Protein AF-A0AAW2U4V9-F1 (afdb_monomer_lite)

Structure (mmCIF, N/CA/C/O backbone):
data_AF-A0AAW2U4V9-F1
#
_entry.id   AF-A0AAW2U4V9-F1
#
loop_
_atom_site.group_PDB
_atom_site.id
_atom_site.type_symbol
_atom_site.label_atom_id
_atom_site.label_alt_id
_atom_site.label_comp_id
_atom_site.label_asym_id
_atom_site.label_entity_id
_atom_site.label_seq_id
_atom_site.pdbx_PDB_ins_code
_atom_site.Cartn_x
_atom_site.Cartn_y
_atom_site.Cartn_z
_atom_site.occupancy
_atom_site.B_iso_or_equiv
_atom_site.auth_seq_id
_atom_site.auth_comp_id
_atom_site.auth_asym_id
_atom_site.auth_atom_id
_atom_site.pdbx_PDB_model_num
ATOM 1 N N . MET A 1 1 ? 6.049 -5.420 -23.929 1.00 89.38 1 MET A N 1
ATOM 2 C CA . MET A 1 1 ? 6.301 -6.178 -22.685 1.00 89.38 1 MET A CA 1
ATOM 3 C C . MET A 1 1 ? 4.988 -6.364 -21.933 1.00 89.38 1 MET A C 1
ATOM 5 O O . MET A 1 1 ? 4.119 -5.511 -22.042 1.00 89.38 1 MET A O 1
ATOM 9 N N . ALA A 1 2 ? 4.809 -7.475 -21.220 1.00 89.81 2 ALA A N 1
ATOM 10 C CA . ALA A 1 2 ? 3.675 -7.680 -20.317 1.00 89.81 2 ALA A CA 1
ATOM 11 C C . ALA A 1 2 ? 4.214 -7.965 -18.914 1.00 89.81 2 ALA A C 1
ATOM 13 O O . ALA A 1 2 ? 5.151 -8.752 -18.776 1.00 89.81 2 ALA A O 1
ATOM 14 N N . VAL A 1 3 ? 3.635 -7.327 -17.899 1.00 88.19 3 VAL A N 1
ATOM 15 C CA . VAL A 1 3 ? 3.997 -7.531 -16.492 1.00 88.19 3 VAL A CA 1
ATOM 16 C C . VAL A 1 3 ? 2.876 -8.321 -15.833 1.00 88.19 3 VAL A C 1
ATOM 18 O O . VAL A 1 3 ? 1.726 -7.881 -15.832 1.00 88.19 3 VAL A O 1
ATOM 21 N N . THR A 1 4 ? 3.203 -9.492 -15.292 1.00 90.81 4 THR A N 1
ATOM 22 C CA . THR A 1 4 ? 2.234 -10.388 -14.646 1.00 90.81 4 THR A CA 1
ATOM 23 C C . THR A 1 4 ? 2.694 -10.685 -13.226 1.00 90.81 4 THR A C 1
ATOM 25 O O . THR A 1 4 ? 3.848 -11.055 -13.016 1.00 90.81 4 THR A O 1
ATOM 28 N N . ALA A 1 5 ? 1.797 -10.511 -12.258 1.00 90.94 5 ALA A N 1
ATOM 29 C CA . ALA A 1 5 ? 2.004 -10.947 -10.887 1.00 90.94 5 ALA A CA 1
ATOM 30 C C . ALA A 1 5 ? 1.476 -12.373 -10.721 1.00 90.94 5 ALA A C 1
ATOM 32 O O . ALA A 1 5 ? 0.325 -12.662 -11.060 1.00 90.94 5 ALA A O 1
ATOM 33 N N . HIS A 1 6 ? 2.320 -13.236 -10.164 1.00 95.19 6 HIS A N 1
ATOM 34 C CA . HIS A 1 6 ? 1.974 -14.595 -9.773 1.00 95.19 6 HIS A CA 1
ATOM 35 C C . HIS A 1 6 ? 2.162 -14.712 -8.265 1.00 95.19 6 HIS A C 1
ATOM 37 O O . HIS A 1 6 ? 3.257 -14.450 -7.764 1.00 95.19 6 HIS A O 1
ATOM 43 N N . PHE A 1 7 ? 1.110 -15.072 -7.541 1.00 93.12 7 PHE A N 1
ATOM 44 C CA . PHE A 1 7 ? 1.173 -15.256 -6.093 1.00 93.12 7 PHE A CA 1
ATOM 45 C C . PHE A 1 7 ? 0.161 -16.309 -5.645 1.00 93.12 7 PHE A C 1
ATOM 47 O O . PHE A 1 7 ? -0.802 -16.588 -6.350 1.00 93.12 7 PHE A O 1
ATOM 54 N N . ILE A 1 8 ? 0.406 -16.915 -4.488 1.00 96.56 8 ILE A N 1
ATOM 55 C CA . ILE A 1 8 ? -0.548 -17.806 -3.825 1.00 96.56 8 ILE A CA 1
ATOM 56 C C . ILE A 1 8 ? -1.253 -16.969 -2.761 1.00 96.56 8 ILE A C 1
ATOM 58 O O . ILE A 1 8 ? -0.575 -16.276 -1.999 1.00 96.56 8 ILE A O 1
ATOM 62 N N . ASP A 1 9 ? -2.582 -16.980 -2.759 1.00 93.81 9 ASP A N 1
ATOM 63 C CA . ASP A 1 9 ? -3.383 -16.260 -1.767 1.00 93.81 9 ASP A CA 1
ATOM 64 C C . ASP A 1 9 ? -3.577 -17.062 -0.466 1.00 93.81 9 ASP A C 1
ATOM 66 O O . ASP A 1 9 ? -3.067 -18.175 -0.306 1.00 93.81 9 ASP A O 1
ATOM 70 N N . ASP A 1 10 ? -4.305 -16.476 0.485 1.00 89.50 10 ASP A N 1
ATOM 71 C CA . ASP A 1 10 ? -4.564 -17.082 1.796 1.00 89.50 10 ASP A CA 1
ATOM 72 C C . ASP A 1 10 ? -5.413 -18.367 1.709 1.00 89.50 10 ASP A C 1
ATOM 74 O O . ASP A 1 10 ? -5.334 -19.220 2.597 1.00 89.50 10 ASP A O 1
ATOM 78 N N . ASP A 1 11 ? -6.168 -18.544 0.620 1.00 96.69 11 ASP A N 1
ATOM 79 C CA . ASP A 1 11 ? -6.957 -19.745 0.329 1.00 96.69 11 ASP A CA 1
ATOM 80 C C . ASP A 1 11 ? -6.124 -20.830 -0.388 1.00 96.69 11 ASP A C 1
ATOM 82 O O . ASP A 1 11 ? -6.659 -21.858 -0.814 1.00 96.69 11 ASP A O 1
ATOM 86 N N . TRP A 1 12 ? -4.801 -20.633 -0.492 1.00 95.12 12 TRP A N 1
ATOM 87 C CA . TRP A 1 12 ? -3.849 -21.504 -1.192 1.00 95.12 12 TRP A CA 1
ATOM 88 C C . TRP A 1 12 ? -4.119 -21.645 -2.694 1.00 95.12 12 TRP A C 1
ATOM 90 O O . TRP A 1 12 ? -3.726 -22.635 -3.324 1.00 95.12 12 TRP A O 1
ATOM 100 N N . ILE A 1 13 ? -4.755 -20.641 -3.294 1.00 97.19 13 ILE A N 1
ATOM 101 C CA . ILE A 1 13 ? -5.060 -20.615 -4.720 1.00 97.19 13 ILE A CA 1
ATOM 102 C C . ILE A 1 13 ? -3.977 -19.813 -5.446 1.00 97.19 13 ILE A C 1
ATOM 104 O O . ILE A 1 13 ? -3.598 -18.713 -5.044 1.00 97.19 13 ILE A O 1
ATOM 108 N N . LEU A 1 14 ? -3.458 -20.373 -6.544 1.00 96.81 14 LEU A N 1
ATOM 109 C CA . LEU A 1 14 ? -2.539 -19.657 -7.427 1.00 96.81 14 LEU A CA 1
ATOM 110 C C . LEU A 1 14 ? -3.305 -18.579 -8.204 1.00 96.81 14 LEU A C 1
ATOM 112 O O . LEU A 1 14 ? -4.136 -18.889 -9.059 1.00 96.81 14 LEU A O 1
ATOM 116 N N . GLN A 1 15 ? -2.957 -17.324 -7.952 1.00 96.69 15 GLN A N 1
ATOM 117 C CA . GLN A 1 15 ? -3.460 -16.155 -8.655 1.00 96.69 15 GLN A CA 1
ATOM 118 C C . GLN A 1 15 ? -2.472 -15.714 -9.736 1.00 96.69 15 GLN A C 1
ATOM 120 O O . GLN A 1 15 ? -1.265 -15.617 -9.503 1.00 96.69 15 GLN A O 1
ATOM 125 N N . ASN A 1 16 ? -3.001 -15.410 -10.923 1.00 95.44 16 ASN A N 1
ATOM 126 C CA . ASN A 1 16 ? -2.238 -14.919 -12.068 1.00 95.44 16 ASN A CA 1
ATOM 127 C C . ASN A 1 16 ? -2.907 -13.644 -12.589 1.00 95.44 16 ASN A C 1
ATOM 129 O O . ASN A 1 16 ? -3.930 -13.712 -13.271 1.00 95.44 16 ASN A O 1
ATOM 133 N N . CYS A 1 17 ? -2.345 -12.482 -12.260 1.00 90.62 17 CYS A N 1
ATOM 134 C CA . CYS A 1 17 ? -2.924 -11.187 -12.610 1.00 90.62 17 CYS A CA 1
ATOM 135 C C . CYS A 1 17 ? -2.002 -10.433 -13.570 1.00 90.62 17 CYS A C 1
ATOM 137 O O . CYS A 1 17 ? -0.860 -10.116 -13.226 1.00 90.62 17 CYS A O 1
ATOM 139 N N . ILE A 1 18 ? -2.494 -10.131 -14.775 1.00 89.75 18 ILE A N 1
ATOM 140 C CA . ILE A 1 18 ? -1.796 -9.216 -15.682 1.00 89.75 18 ILE A CA 1
ATOM 141 C C . ILE A 1 18 ? -1.909 -7.820 -15.079 1.00 89.75 18 ILE A C 1
ATOM 143 O O . ILE A 1 18 ? -2.998 -7.254 -15.020 1.00 89.75 18 ILE A O 1
ATOM 147 N N . LEU A 1 19 ? -0.777 -7.269 -14.646 1.00 85.25 19 LEU A N 1
ATOM 148 C CA . LEU A 1 19 ? -0.723 -5.924 -14.087 1.00 85.25 19 LEU A CA 1
ATOM 149 C C . LEU A 1 19 ? -0.823 -4.882 -15.200 1.00 85.25 19 LEU A C 1
ATOM 151 O O . LEU A 1 19 ? -1.546 -3.899 -15.058 1.00 85.25 19 LEU A O 1
ATOM 155 N N . ARG A 1 20 ? -0.097 -5.096 -16.310 1.00 84.75 20 ARG A N 1
ATOM 156 C CA . ARG A 1 20 ? -0.057 -4.145 -17.427 1.00 84.75 20 ARG A CA 1
ATOM 157 C C . ARG A 1 20 ? 0.545 -4.722 -18.708 1.00 84.75 20 ARG A C 1
ATOM 159 O O . ARG A 1 20 ? 1.419 -5.590 -18.673 1.00 84.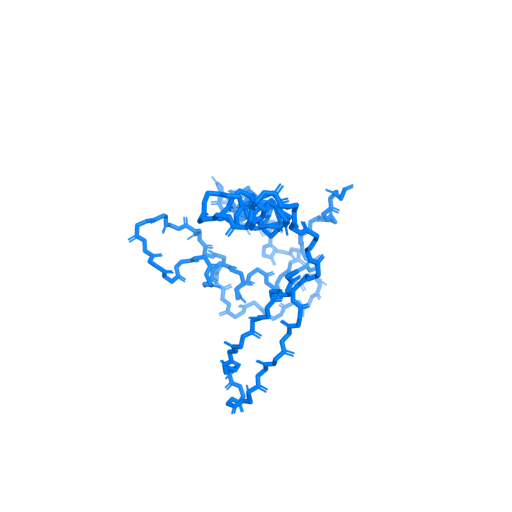75 20 ARG A O 1
ATOM 166 N N . PHE A 1 21 ? 0.136 -4.140 -19.835 1.00 87.44 21 PHE A N 1
ATOM 167 C CA . PHE A 1 21 ? 0.856 -4.195 -21.106 1.00 87.44 21 PHE A CA 1
ATOM 168 C C . PHE A 1 21 ? 1.606 -2.882 -21.352 1.00 87.44 21 PHE A C 1
ATOM 170 O O . PHE A 1 21 ? 1.029 -1.799 -21.291 1.00 87.44 21 PHE A O 1
ATOM 177 N N . ALA A 1 22 ? 2.896 -3.013 -21.625 1.00 87.31 22 ALA A N 1
ATOM 178 C CA . ALA A 1 22 ? 3.883 -1.951 -21.716 1.00 87.31 22 ALA A CA 1
ATOM 179 C C . ALA A 1 22 ? 4.470 -1.905 -23.129 1.00 87.31 22 ALA A C 1
ATOM 181 O O . ALA A 1 22 ? 4.961 -2.931 -23.625 1.00 87.31 22 ALA A O 1
ATOM 182 N N . TYR A 1 23 ? 4.447 -0.748 -23.788 1.00 89.88 23 TYR A N 1
ATOM 183 C CA . TYR A 1 23 ? 5.246 -0.561 -24.998 1.00 89.88 23 TYR A CA 1
ATOM 184 C C . TYR A 1 23 ? 6.686 -0.265 -24.586 1.00 89.88 23 TYR A C 1
ATOM 186 O O . TYR A 1 23 ? 6.919 0.643 -23.803 1.00 89.88 23 TYR A O 1
ATOM 194 N N . VAL A 1 24 ? 7.642 -1.022 -25.123 1.00 91.31 24 VAL A N 1
ATOM 195 C CA . VAL A 1 24 ? 9.068 -0.786 -24.879 1.00 91.31 24 VAL A CA 1
ATOM 196 C C . VAL A 1 24 ? 9.677 -0.317 -26.197 1.00 91.31 24 VAL A C 1
ATOM 198 O O . VAL A 1 24 ? 9.641 -1.084 -27.164 1.00 91.31 24 VAL A O 1
ATOM 201 N N . PRO A 1 25 ? 10.194 0.919 -26.285 1.00 90.62 25 PRO A N 1
ATOM 202 C CA . PRO A 1 25 ? 10.868 1.380 -27.489 1.00 90.62 25 PRO A CA 1
ATOM 203 C C . PRO A 1 25 ? 12.213 0.663 -27.679 1.00 90.62 25 PRO A C 1
ATOM 205 O O . PRO A 1 25 ? 12.866 0.249 -26.725 1.00 90.62 25 PRO A O 1
ATOM 208 N N . ALA A 1 26 ? 12.660 0.542 -28.931 1.00 92.56 26 ALA A N 1
ATOM 209 C CA . ALA A 1 26 ? 14.036 0.149 -29.216 1.00 92.56 26 ALA A CA 1
ATOM 210 C C . ALA A 1 26 ? 15.005 1.304 -28.874 1.00 92.56 26 ALA A C 1
ATOM 212 O O . ALA A 1 26 ? 14.644 2.464 -29.080 1.00 92.56 26 ALA A O 1
ATOM 213 N N . PRO A 1 27 ? 16.249 1.018 -28.449 1.00 93.62 27 PRO A N 1
ATOM 214 C CA . PRO A 1 27 ? 16.832 -0.307 -28.230 1.00 93.62 27 PRO A CA 1
ATOM 215 C C . PRO A 1 27 ? 16.372 -0.940 -26.905 1.00 93.62 27 PRO A C 1
ATOM 217 O O . PRO A 1 27 ? 16.296 -0.272 -25.885 1.00 93.62 27 PRO A O 1
ATOM 220 N N . HIS A 1 28 ? 16.109 -2.251 -26.911 1.00 92.00 28 HIS A N 1
ATOM 221 C CA . HIS A 1 28 ? 15.660 -3.006 -25.730 1.00 92.00 28 HIS A CA 1
ATOM 222 C C . HIS A 1 28 ? 16.818 -3.293 -24.755 1.00 92.00 28 HIS A C 1
ATOM 224 O O . HIS A 1 28 ? 17.190 -4.450 -24.547 1.00 92.00 28 HIS A O 1
ATOM 230 N N . THR A 1 29 ? 17.442 -2.249 -24.211 1.00 96.31 29 THR A N 1
ATOM 231 C CA . THR A 1 29 ? 18.501 -2.388 -23.204 1.00 96.31 29 THR A CA 1
ATOM 232 C C . THR A 1 29 ? 17.915 -2.582 -21.808 1.00 96.31 29 THR A C 1
ATOM 234 O O . THR A 1 29 ? 16.717 -2.403 -21.579 1.00 96.31 29 THR A O 1
ATOM 237 N N . THR A 1 30 ? 18.770 -2.957 -20.859 1.00 92.62 30 THR A N 1
ATOM 238 C CA . THR A 1 30 ? 18.417 -3.076 -19.440 1.00 92.62 30 THR A CA 1
ATOM 239 C C . THR A 1 30 ? 17.842 -1.785 -18.872 1.00 92.62 30 THR A C 1
ATOM 241 O O . THR A 1 30 ? 16.870 -1.834 -18.126 1.00 92.62 30 THR A O 1
ATOM 244 N N . GLU A 1 31 ? 18.405 -0.644 -19.257 1.00 94.38 31 GLU A N 1
ATOM 245 C CA . GLU A 1 31 ? 18.005 0.679 -18.776 1.00 94.38 31 GLU A CA 1
ATOM 246 C C . GLU A 1 31 ? 16.618 1.034 -19.312 1.00 94.38 31 GLU A C 1
ATOM 248 O O . GLU A 1 31 ? 15.721 1.324 -18.531 1.00 94.38 31 GLU A O 1
ATOM 253 N N . VAL A 1 32 ? 16.392 0.874 -20.624 1.00 92.94 32 VAL A N 1
ATOM 254 C CA . VAL A 1 32 ? 15.087 1.157 -21.247 1.00 92.94 32 VAL A CA 1
ATOM 255 C C . VAL A 1 32 ? 13.986 0.267 -20.667 1.00 92.94 32 VAL A C 1
ATOM 257 O O . VAL A 1 32 ? 12.866 0.728 -20.451 1.00 92.94 32 VAL A O 1
ATOM 260 N N . LEU A 1 33 ? 14.286 -1.003 -20.375 1.00 90.44 33 LEU A N 1
ATOM 261 C CA . LEU A 1 33 ? 13.339 -1.904 -19.714 1.00 90.44 33 LEU A CA 1
ATOM 262 C C . LEU A 1 33 ? 13.047 -1.483 -18.267 1.00 90.44 33 LEU A C 1
ATOM 264 O O . LEU A 1 33 ? 11.887 -1.525 -17.861 1.00 90.44 33 LEU A O 1
ATOM 268 N N . ALA A 1 34 ? 14.068 -1.088 -17.502 1.00 89.12 34 ALA A N 1
ATOM 269 C CA . ALA A 1 34 ? 13.911 -0.642 -16.118 1.00 89.12 34 ALA A CA 1
ATOM 270 C C . ALA A 1 34 ? 13.109 0.663 -16.028 1.00 89.12 34 ALA A C 1
ATOM 272 O O . ALA A 1 34 ? 12.168 0.738 -15.238 1.00 89.12 34 ALA A O 1
ATOM 273 N N . ASP A 1 35 ? 13.425 1.637 -16.879 1.00 88.44 35 ASP A N 1
ATOM 274 C CA . ASP A 1 35 ? 12.714 2.913 -16.957 1.00 88.44 35 ASP A CA 1
ATOM 275 C C . ASP A 1 35 ? 11.259 2.686 -17.373 1.00 88.44 35 ASP A C 1
ATOM 277 O O . ASP A 1 35 ? 10.346 3.177 -16.713 1.00 88.44 35 ASP A O 1
ATOM 281 N N . THR A 1 36 ? 11.026 1.836 -18.384 1.00 88.50 36 THR A N 1
ATOM 282 C CA . THR A 1 36 ? 9.661 1.469 -18.788 1.00 88.50 36 THR A CA 1
ATOM 283 C C . THR A 1 36 ? 8.903 0.833 -17.622 1.00 88.50 36 THR A C 1
ATOM 285 O O . THR A 1 36 ? 7.766 1.206 -17.379 1.00 88.50 36 THR A O 1
ATOM 288 N N . LEU A 1 37 ? 9.506 -0.085 -16.855 1.00 84.25 37 LEU A N 1
ATOM 289 C CA . LEU A 1 37 ? 8.852 -0.697 -15.687 1.00 84.25 37 LEU A CA 1
ATOM 290 C C . LEU A 1 37 ? 8.543 0.312 -14.572 1.00 84.25 37 LEU A C 1
ATOM 292 O O . LEU A 1 37 ? 7.493 0.198 -13.937 1.00 84.25 37 LEU A O 1
ATOM 296 N N . ALA A 1 38 ? 9.437 1.274 -14.335 1.00 81.19 38 ALA A N 1
ATOM 297 C CA . ALA A 1 38 ? 9.251 2.313 -13.328 1.00 81.19 38 ALA A CA 1
ATOM 298 C C . ALA A 1 38 ? 8.116 3.277 -13.715 1.00 81.19 38 ALA A C 1
ATOM 300 O O . ALA A 1 38 ? 7.213 3.513 -12.911 1.00 81.19 38 ALA A O 1
ATOM 301 N N . GLU A 1 39 ? 8.114 3.763 -14.960 1.00 74.88 39 GLU A N 1
ATOM 302 C CA . GLU A 1 39 ? 7.084 4.667 -15.493 1.00 74.88 39 GLU A CA 1
ATOM 303 C C . GLU A 1 39 ? 5.733 3.960 -15.702 1.00 74.88 39 GLU A C 1
ATOM 305 O O . GLU A 1 39 ? 4.662 4.574 -15.626 1.00 74.88 39 GLU A O 1
ATOM 310 N N . ASP A 1 40 ? 5.741 2.640 -15.909 1.00 67.88 40 ASP A N 1
ATOM 311 C CA . ASP A 1 40 ? 4.550 1.874 -16.262 1.00 67.88 40 ASP A CA 1
ATOM 312 C C . ASP A 1 40 ? 3.644 1.495 -15.074 1.00 67.88 40 ASP A C 1
ATOM 314 O O . ASP A 1 40 ? 2.999 0.446 -15.043 1.00 67.88 40 ASP A O 1
ATOM 318 N N . GLY A 1 41 ? 3.393 2.436 -14.166 1.00 63.25 41 GLY A N 1
ATOM 319 C CA . GLY A 1 41 ? 2.256 2.357 -13.238 1.00 63.25 41 GLY A CA 1
ATOM 320 C C . GLY A 1 41 ? 2.551 1.654 -11.918 1.00 63.25 41 GLY A C 1
ATOM 321 O O . GLY A 1 41 ? 1.631 1.464 -11.116 1.00 63.25 41 GLY A O 1
ATOM 322 N N . MET A 1 42 ? 3.826 1.371 -11.632 1.00 70.31 42 MET A N 1
ATOM 323 C CA . MET A 1 42 ? 4.263 1.153 -10.249 1.00 70.31 42 MET A CA 1
ATOM 324 C C . MET A 1 42 ? 3.921 2.372 -9.375 1.00 70.31 42 MET A C 1
ATOM 326 O O . MET A 1 42 ? 3.509 2.203 -8.228 1.00 70.31 42 MET A O 1
ATOM 330 N N . ASP A 1 43 ? 3.941 3.575 -9.954 1.00 74.62 43 ASP A N 1
ATOM 331 C CA . ASP A 1 43 ? 3.493 4.812 -9.307 1.00 74.62 43 ASP A CA 1
ATOM 332 C C . ASP A 1 43 ? 2.001 4.814 -8.941 1.00 74.62 43 ASP A C 1
ATOM 334 O O . ASP A 1 43 ? 1.613 5.376 -7.916 1.00 74.62 43 ASP A O 1
ATOM 338 N N . ILE A 1 44 ? 1.131 4.162 -9.722 1.00 77.50 44 ILE A N 1
ATOM 339 C CA . ILE A 1 44 ? -0.308 4.084 -9.402 1.00 77.50 44 ILE A CA 1
ATOM 340 C C . ILE A 1 44 ? -0.518 3.217 -8.157 1.00 77.50 44 ILE A C 1
ATOM 342 O O . ILE A 1 44 ? -1.276 3.582 -7.254 1.00 77.50 44 ILE A O 1
ATOM 346 N N . ILE A 1 45 ? 0.181 2.083 -8.082 1.00 83.62 45 ILE A N 1
ATOM 347 C CA . ILE A 1 45 ? 0.145 1.209 -6.904 1.00 83.62 45 ILE A CA 1
ATOM 348 C C . ILE A 1 45 ? 0.755 1.944 -5.704 1.00 83.62 45 ILE A C 1
ATOM 350 O O . ILE A 1 45 ? 0.139 1.996 -4.639 1.00 83.62 45 ILE A O 1
ATOM 354 N N . GLY A 1 46 ? 1.919 2.574 -5.889 1.00 86.12 46 GLY A N 1
ATOM 355 C CA . GLY A 1 46 ? 2.609 3.347 -4.856 1.00 86.12 46 GLY A CA 1
ATOM 356 C C . GLY A 1 46 ? 1.751 4.479 -4.287 1.00 86.12 46 GLY A C 1
ATOM 357 O O . GLY A 1 46 ? 1.563 4.549 -3.072 1.00 86.12 46 GLY A O 1
ATOM 358 N N . SER A 1 47 ? 1.160 5.305 -5.153 1.00 87.88 47 SER A N 1
ATOM 359 C CA . SER A 1 47 ? 0.274 6.411 -4.760 1.00 87.88 47 SER A CA 1
ATOM 360 C C . SER A 1 47 ? -1.002 5.927 -4.069 1.00 87.88 47 SER A C 1
ATOM 362 O O . SER A 1 47 ? -1.458 6.542 -3.105 1.00 87.88 47 SER A O 1
ATOM 364 N N . SER A 1 48 ? -1.567 4.794 -4.495 1.00 88.31 48 SER A N 1
ATOM 365 C CA . SER A 1 48 ? -2.724 4.188 -3.824 1.00 88.31 48 SER A CA 1
ATOM 366 C C . SER A 1 48 ? -2.373 3.728 -2.406 1.00 88.31 48 SER A C 1
ATOM 368 O O . SER A 1 48 ? -3.112 4.012 -1.460 1.00 88.31 48 SER A O 1
ATOM 370 N N . ILE A 1 49 ? -1.217 3.076 -2.235 1.00 91.75 49 ILE A N 1
ATOM 371 C CA . ILE A 1 49 ? -0.706 2.668 -0.918 1.00 91.75 49 ILE A CA 1
ATOM 372 C C . ILE A 1 49 ? -0.430 3.898 -0.044 1.00 91.75 49 ILE A C 1
ATOM 374 O O . ILE A 1 49 ? -0.724 3.874 1.150 1.00 91.75 49 ILE A O 1
ATOM 378 N N . GLU A 1 50 ? 0.108 4.977 -0.616 1.00 92.12 50 GLU A N 1
ATOM 379 C CA . GLU A 1 50 ? 0.365 6.230 0.098 1.00 92.12 50 GLU A CA 1
ATOM 380 C C . GLU A 1 50 ? -0.917 6.880 0.619 1.00 92.12 50 GLU A C 1
ATOM 382 O O . GLU A 1 50 ? -0.997 7.166 1.812 1.00 92.12 50 GLU A O 1
ATOM 387 N N . LYS A 1 51 ? -1.969 6.981 -0.201 1.00 92.50 51 LYS A N 1
ATOM 388 C CA . LYS A 1 51 ? -3.277 7.499 0.243 1.00 92.50 51 LYS A CA 1
ATOM 389 C C . LYS A 1 51 ? -3.866 6.6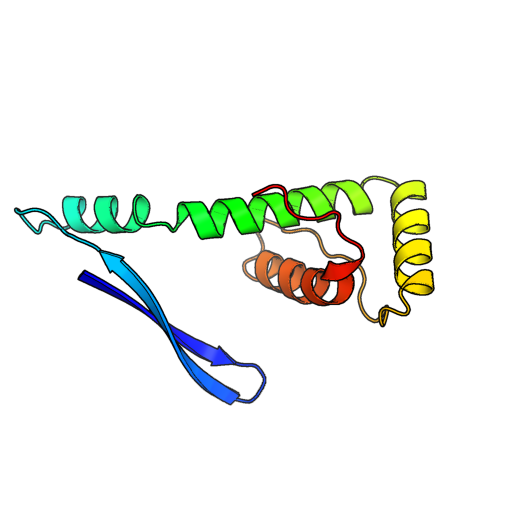88 1.407 1.00 92.50 51 LYS A C 1
ATOM 391 O O . LYS A 1 51 ? -4.442 7.257 2.342 1.00 92.50 51 LYS A O 1
ATOM 396 N N . ILE A 1 52 ? -3.722 5.360 1.371 1.00 93.88 52 ILE A N 1
ATOM 397 C CA . ILE A 1 52 ? -4.159 4.487 2.474 1.00 93.88 52 ILE A CA 1
ATOM 398 C C . ILE A 1 52 ? -3.293 4.732 3.712 1.00 93.88 52 ILE A C 1
ATOM 400 O O . ILE A 1 52 ? -3.830 4.908 4.806 1.00 93.88 52 ILE A O 1
ATOM 404 N N . ARG A 1 53 ? -1.967 4.801 3.551 1.00 94.62 53 ARG A N 1
ATOM 405 C CA . ARG A 1 53 ? -1.028 5.086 4.643 1.00 94.62 53 ARG A CA 1
ATOM 406 C C . ARG A 1 53 ? -1.356 6.407 5.331 1.00 94.62 53 ARG A C 1
ATOM 408 O O . ARG A 1 53 ? -1.455 6.431 6.555 1.00 94.62 53 ARG A O 1
ATOM 415 N N . ASP A 1 54 ? -1.593 7.466 4.568 1.00 93.88 54 ASP A N 1
ATOM 416 C CA . ASP A 1 54 ? -1.949 8.786 5.094 1.00 93.88 54 ASP A CA 1
ATOM 417 C C . ASP A 1 54 ? -3.272 8.755 5.861 1.00 93.88 54 ASP A C 1
ATOM 419 O O . ASP A 1 54 ? -3.396 9.359 6.929 1.00 93.88 54 ASP A O 1
ATOM 423 N N . SER A 1 55 ? -4.247 7.986 5.369 1.00 93.62 55 SER A N 1
ATOM 424 C CA . SER A 1 55 ? -5.514 7.766 6.075 1.00 93.62 55 SER A CA 1
ATOM 425 C C . SER A 1 55 ? -5.287 7.060 7.415 1.00 93.62 55 SER A C 1
ATOM 427 O O . SER A 1 55 ? -5.818 7.489 8.442 1.00 93.62 55 SER A O 1
ATOM 429 N N . VAL A 1 56 ? -4.454 6.017 7.442 1.00 94.31 56 VAL A N 1
ATOM 430 C CA . VAL A 1 56 ? -4.107 5.305 8.681 1.00 94.31 56 VAL A CA 1
ATOM 431 C C . VAL A 1 56 ? -3.358 6.221 9.655 1.00 94.31 56 VAL A C 1
ATOM 433 O O . VAL A 1 56 ? -3.700 6.254 10.839 1.00 94.31 56 VAL A O 1
ATOM 436 N N . VAL A 1 57 ? -2.394 7.015 9.180 1.00 94.56 57 VAL A N 1
ATOM 437 C CA . VAL A 1 57 ? -1.677 8.026 9.984 1.00 94.56 57 VAL A CA 1
ATOM 438 C C . VAL A 1 57 ? -2.648 9.042 10.577 1.00 94.56 57 VAL A C 1
ATOM 440 O O . VAL A 1 57 ? -2.571 9.349 11.768 1.00 94.56 57 VAL A O 1
ATOM 443 N N . TYR A 1 58 ? -3.599 9.535 9.782 1.00 93.50 58 TYR A N 1
ATOM 444 C CA . TYR A 1 58 ? -4.600 10.485 10.252 1.00 93.50 58 TYR A CA 1
ATOM 445 C C . TYR A 1 58 ? -5.409 9.918 11.422 1.00 93.50 58 TYR A C 1
ATOM 447 O O . TYR A 1 58 ? -5.481 10.569 12.470 1.00 93.50 58 TYR A O 1
ATOM 455 N N . TRP A 1 59 ? -5.987 8.724 11.255 1.00 93.44 59 TRP A N 1
ATOM 456 C CA . TRP A 1 59 ? -6.883 8.109 12.241 1.00 93.44 59 TRP A CA 1
ATOM 457 C C . TRP A 1 59 ? -6.162 7.620 13.498 1.00 93.44 59 TRP A C 1
ATOM 459 O O . TRP A 1 59 ? -6.730 7.681 14.585 1.00 93.44 59 TRP A O 1
ATOM 469 N N . THR A 1 60 ? -4.903 7.196 13.378 1.00 92.69 60 THR A N 1
ATOM 470 C CA . THR A 1 60 ? -4.092 6.727 14.519 1.00 92.69 60 THR A CA 1
ATOM 471 C C . THR A 1 60 ? -3.326 7.843 15.236 1.00 92.69 60 THR A C 1
ATOM 473 O O . THR A 1 60 ? -2.782 7.614 16.315 1.00 92.69 60 THR A O 1
ATOM 476 N N . GLY A 1 61 ? -3.303 9.058 14.679 1.00 91.94 61 GLY A N 1
ATOM 477 C CA . GLY A 1 61 ? -2.485 10.166 15.177 1.00 91.94 61 GLY A CA 1
ATOM 478 C C . GLY A 1 61 ? -2.931 10.796 16.503 1.00 91.94 61 GLY A C 1
ATOM 479 O O . GLY A 1 61 ? -2.151 11.534 17.101 1.00 91.94 61 GLY A O 1
ATOM 480 N N . SER A 1 62 ? -4.157 10.548 16.985 1.00 94.88 62 SER A N 1
ATOM 481 C CA . SER A 1 62 ? -4.597 11.033 18.304 1.00 94.88 62 SER A CA 1
ATOM 482 C C . SER A 1 62 ? -5.698 10.170 18.937 1.00 94.88 62 SER A C 1
ATO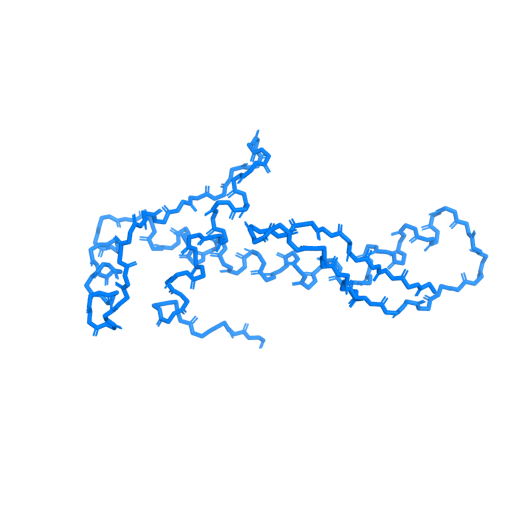M 484 O O . SER A 1 62 ? -6.489 9.571 18.207 1.00 94.88 62 SER A O 1
ATOM 486 N N . PRO A 1 63 ? -5.823 10.151 20.284 1.00 94.44 63 PRO A N 1
ATOM 487 C CA . PRO A 1 63 ? -6.851 9.364 20.970 1.00 94.44 63 PRO A CA 1
ATOM 488 C C . PRO A 1 63 ? -8.281 9.692 20.522 1.00 94.44 63 PRO A C 1
ATOM 490 O O . PRO A 1 63 ? -9.048 8.785 20.231 1.00 94.44 63 PRO A O 1
ATOM 493 N N . GLY A 1 64 ? -8.617 10.978 20.367 1.00 95.69 64 GLY A N 1
ATOM 494 C CA . GLY A 1 64 ? -9.960 11.383 19.932 1.00 95.69 64 GLY A CA 1
ATOM 495 C C . GLY A 1 64 ? -10.289 10.988 18.486 1.00 95.69 64 GLY A C 1
ATOM 496 O O . GLY A 1 64 ? -11.449 10.762 18.155 1.00 95.69 64 GLY A O 1
ATOM 497 N N . ARG A 1 65 ? -9.283 10.869 17.604 1.00 94.00 65 ARG A N 1
ATOM 498 C CA . ARG A 1 65 ? -9.503 10.345 16.245 1.00 94.00 65 ARG A CA 1
ATOM 499 C C . ARG A 1 65 ? -9.703 8.836 16.252 1.00 94.00 65 ARG A C 1
ATOM 501 O O . ARG A 1 65 ? -10.554 8.359 15.511 1.00 94.00 65 ARG A O 1
ATOM 508 N N . VAL A 1 66 ? -8.972 8.117 17.102 1.00 93.06 66 VAL A N 1
ATOM 509 C CA . VAL A 1 66 ? -9.158 6.672 17.289 1.00 93.06 66 VAL A CA 1
ATOM 510 C C . VAL A 1 66 ? -10.561 6.379 17.821 1.00 93.06 66 VAL A C 1
ATOM 512 O O . VAL A 1 66 ? -11.254 5.548 17.248 1.00 93.06 66 VAL A O 1
ATOM 515 N N . GLU A 1 67 ? -11.020 7.112 18.837 1.00 93.12 67 GLU A N 1
ATOM 516 C CA . GLU A 1 67 ? -12.375 6.959 19.387 1.00 93.12 67 GLU A CA 1
ATOM 517 C C . GLU A 1 67 ? -13.447 7.195 18.314 1.00 93.12 67 GLU A C 1
ATOM 519 O O . GLU A 1 67 ? -14.292 6.335 18.073 1.00 93.12 67 GLU A O 1
ATOM 524 N N . LYS A 1 68 ? -13.342 8.302 17.567 1.00 93.44 68 LYS A N 1
ATOM 525 C CA . LYS A 1 68 ? -14.264 8.604 16.463 1.00 93.44 68 LYS A CA 1
ATOM 526 C C . LYS A 1 68 ? -14.245 7.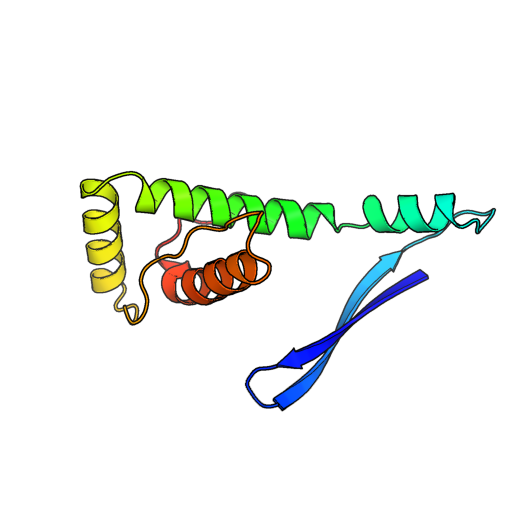539 15.359 1.00 93.44 68 LYS A C 1
ATOM 528 O O . LYS A 1 68 ? -15.286 7.229 14.775 1.00 93.44 68 LYS A O 1
ATOM 533 N N . PHE A 1 69 ? -13.070 6.997 15.042 1.00 92.75 69 PHE A N 1
ATOM 534 C CA . PHE A 1 69 ? -12.930 5.912 14.072 1.00 92.75 69 PHE A CA 1
ATOM 535 C C . PHE A 1 69 ? -13.672 4.658 14.544 1.00 92.75 69 PHE A C 1
ATOM 537 O O . PHE A 1 69 ? -14.458 4.088 13.789 1.00 92.75 69 PHE A O 1
ATOM 544 N N . GLU A 1 70 ? -13.474 4.263 15.803 1.00 91.00 70 GLU A N 1
ATOM 545 C CA . GLU A 1 70 ? -14.137 3.106 16.407 1.00 91.00 70 GLU A CA 1
ATOM 546 C C . GLU A 1 70 ? -15.657 3.286 16.494 1.00 91.00 70 GLU A C 1
ATOM 548 O O . GLU A 1 70 ? -16.404 2.347 16.220 1.00 91.00 70 GLU A O 1
ATOM 553 N N . GLU A 1 71 ? -16.138 4.483 16.832 1.00 92.56 71 GLU A N 1
ATOM 554 C CA . GLU A 1 71 ? -17.568 4.812 16.805 1.00 92.56 71 GLU A CA 1
ATOM 555 C C . GLU A 1 71 ? -18.159 4.675 15.400 1.00 92.56 71 GLU A C 1
ATOM 557 O O . GLU A 1 71 ? -19.208 4.054 15.228 1.00 92.56 71 GLU A O 1
ATOM 562 N N . THR A 1 72 ? -17.468 5.201 14.387 1.00 92.38 72 THR A N 1
ATOM 563 C CA . THR A 1 72 ? -17.914 5.123 12.987 1.00 92.38 72 THR A CA 1
ATOM 564 C C . THR A 1 72 ? -17.936 3.671 12.505 1.00 92.38 72 THR A C 1
ATOM 566 O O . THR A 1 72 ? -18.911 3.234 11.895 1.00 92.38 72 THR A O 1
ATOM 569 N N . ALA A 1 73 ? -16.904 2.890 12.834 1.00 92.06 73 ALA A N 1
ATOM 570 C CA . ALA A 1 73 ? -16.844 1.467 12.512 1.00 92.06 73 ALA A CA 1
ATOM 571 C C . ALA A 1 73 ? -17.996 0.682 13.165 1.00 92.06 73 ALA A C 1
ATOM 573 O O . ALA A 1 73 ? -18.627 -0.143 12.503 1.00 92.06 73 ALA A O 1
ATOM 574 N N . LYS A 1 74 ? -18.330 0.986 14.429 1.00 91.25 74 LYS A N 1
ATOM 575 C CA . LYS A 1 74 ? -19.488 0.403 15.129 1.00 91.25 74 LYS A CA 1
ATOM 576 C C . LYS A 1 74 ? -20.810 0.781 14.461 1.00 91.25 74 LYS A C 1
ATOM 578 O O . LYS A 1 74 ? -21.649 -0.091 14.261 1.00 91.25 74 LYS A O 1
ATOM 583 N N . GLN A 1 75 ? -20.995 2.048 14.083 1.00 91.94 75 GLN A N 1
ATOM 584 C CA . GLN A 1 75 ? -22.207 2.514 13.392 1.00 91.94 75 GLN A CA 1
ATOM 585 C C . GLN A 1 75 ? -22.403 1.825 12.037 1.00 91.94 75 GLN A C 1
ATOM 587 O O . GLN A 1 75 ? -23.519 1.443 11.689 1.00 91.94 75 GLN A O 1
ATOM 592 N N . LEU A 1 76 ? -21.314 1.606 11.300 1.00 90.38 76 LEU A N 1
ATOM 593 C CA . LEU A 1 76 ? -21.317 0.880 10.029 1.00 90.38 76 LEU A CA 1
ATOM 594 C C . LEU A 1 76 ? -21.332 -0.648 10.200 1.00 90.38 76 LEU A C 1
ATOM 596 O O . LEU A 1 76 ? -21.313 -1.367 9.206 1.00 90.38 76 LEU A O 1
ATOM 600 N N . HIS A 1 77 ? -21.394 -1.150 11.440 1.00 89.50 77 HIS A N 1
ATOM 601 C CA . HIS A 1 77 ? -21.406 -2.579 11.768 1.00 89.50 77 HIS A CA 1
ATOM 602 C C . HIS A 1 77 ? -20.198 -3.337 11.184 1.00 89.50 77 HIS A C 1
ATOM 604 O O . HIS A 1 77 ? -20.282 -4.520 10.852 1.00 89.50 77 HIS A O 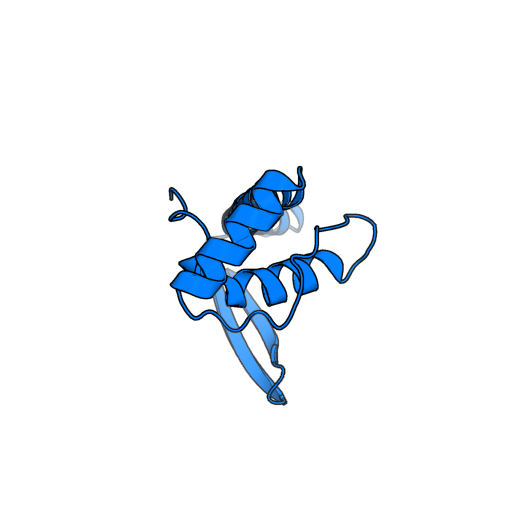1
ATOM 610 N N . VAL A 1 78 ? -19.053 -2.655 11.077 1.00 88.25 78 VAL A N 1
ATOM 611 C CA . VAL A 1 78 ? -17.792 -3.249 10.628 1.00 88.25 78 VAL A CA 1
ATOM 612 C C . VAL A 1 78 ? -17.228 -4.124 11.744 1.00 88.25 78 VAL A C 1
ATOM 614 O O . VAL A 1 78 ? -17.143 -3.712 12.904 1.00 88.25 78 VAL A O 1
ATOM 617 N N . ASN A 1 79 ? -16.806 -5.339 11.395 1.00 82.88 79 ASN A N 1
ATOM 618 C CA . ASN A 1 79 ? -16.223 -6.269 12.352 1.00 82.88 79 ASN A CA 1
ATOM 619 C C . ASN A 1 79 ? -14.854 -5.756 12.836 1.00 82.88 79 ASN A C 1
ATOM 621 O O . ASN A 1 79 ? -13.854 -5.841 12.125 1.00 82.88 79 ASN A O 1
ATOM 625 N N . CYS A 1 80 ? -14.810 -5.193 14.045 1.00 76.56 80 CYS A N 1
ATOM 626 C CA . CYS A 1 80 ? -13.622 -4.543 14.598 1.00 76.56 80 CYS A CA 1
ATOM 627 C C . CYS A 1 80 ? -12.632 -5.551 15.208 1.00 76.56 80 CYS A C 1
ATOM 629 O O . CYS A 1 80 ? -12.358 -5.517 16.406 1.00 76.56 80 CYS A O 1
ATOM 631 N N . THR A 1 81 ? -12.110 -6.476 14.404 1.00 80.69 81 THR A N 1
ATOM 632 C CA . THR A 1 81 ? -11.249 -7.574 14.885 1.00 80.69 81 THR A CA 1
ATOM 633 C C . THR A 1 81 ? -9.784 -7.187 15.066 1.00 80.69 81 THR A C 1
ATOM 635 O O . THR A 1 81 ? -9.062 -7.868 15.793 1.00 80.69 81 THR A O 1
ATOM 638 N N . LYS A 1 82 ? -9.311 -6.136 14.387 1.00 85.75 82 LYS A N 1
ATOM 639 C CA . LYS A 1 82 ? -7.888 -5.765 14.332 1.00 85.75 82 LYS A CA 1
ATOM 640 C C . LYS A 1 82 ? -7.718 -4.254 14.472 1.00 85.75 82 LYS A C 1
ATOM 642 O O . LYS A 1 82 ? -8.407 -3.487 13.817 1.00 85.75 82 LYS A O 1
ATOM 647 N N . LYS A 1 83 ? -6.758 -3.804 15.281 1.00 88.81 83 LYS A N 1
ATOM 648 C CA . LYS A 1 83 ? -6.406 -2.377 15.359 1.00 88.81 83 LYS A CA 1
ATOM 649 C C . LYS A 1 83 ? -5.661 -1.946 14.092 1.00 88.81 83 LYS A C 1
ATOM 651 O O . LYS A 1 83 ? -4.790 -2.683 13.635 1.00 88.81 83 LYS A O 1
ATOM 656 N N . LEU A 1 84 ? -5.941 -0.739 13.584 1.00 91.19 84 LEU A N 1
ATOM 657 C CA . LEU A 1 84 ? -5.176 -0.140 12.484 1.00 91.19 84 LEU A CA 1
ATOM 658 C C . LEU A 1 84 ? -3.664 -0.186 12.772 1.00 91.19 84 LEU A C 1
ATOM 660 O O . LEU A 1 84 ? -3.204 0.275 13.820 1.00 91.19 84 LEU A O 1
ATOM 664 N N . SER A 1 85 ? -2.907 -0.737 11.822 1.00 89.25 85 SER A N 1
ATOM 665 C CA . SER A 1 85 ? -1.454 -0.896 11.893 1.00 89.25 85 SER A CA 1
ATOM 666 C C . SER A 1 85 ? -0.768 0.097 10.961 1.00 89.25 85 SER A C 1
ATOM 668 O O . SER A 1 85 ? -1.141 0.204 9.796 1.00 89.25 85 SER A O 1
ATOM 670 N N . LEU A 1 86 ? 0.237 0.811 11.466 1.00 90.81 86 LEU A N 1
ATOM 671 C CA . LEU A 1 86 ? 1.031 1.743 10.670 1.00 90.81 86 LEU A CA 1
ATOM 672 C C . LEU A 1 86 ? 2.092 1.004 9.854 1.00 90.81 86 LEU A C 1
ATOM 674 O O . LEU A 1 86 ? 2.755 0.086 10.342 1.00 90.81 86 LEU A O 1
ATOM 678 N N . ASP A 1 87 ? 2.290 1.463 8.623 1.00 91.88 87 ASP A N 1
ATOM 679 C CA . ASP A 1 87 ? 3.395 1.013 7.789 1.00 91.88 87 ASP A CA 1
ATOM 680 C C . ASP A 1 87 ? 4.755 1.448 8.370 1.00 91.88 87 ASP A C 1
ATOM 682 O O . ASP A 1 87 ? 4.910 2.550 8.898 1.00 91.88 87 ASP A O 1
ATOM 686 N N . CYS A 1 88 ? 5.758 0.579 8.270 1.00 91.19 88 CYS A N 1
ATOM 687 C CA . CYS A 1 88 ? 7.086 0.743 8.841 1.00 91.19 88 CYS A CA 1
ATOM 688 C C . CYS A 1 88 ? 8.148 0.341 7.811 1.00 91.19 88 CYS A C 1
ATOM 690 O O . CYS A 1 88 ? 8.395 -0.838 7.581 1.00 91.19 88 CYS A O 1
ATOM 692 N N . LYS A 1 89 ? 8.849 1.327 7.237 1.00 87.44 89 LYS A N 1
ATOM 693 C CA . LYS A 1 89 ? 9.807 1.113 6.133 1.00 87.44 89 LYS A CA 1
ATOM 694 C C . LYS A 1 89 ? 10.915 0.088 6.421 1.00 87.44 89 LYS A C 1
ATOM 696 O O . LYS A 1 89 ? 11.473 -0.473 5.489 1.00 87.44 89 LYS A O 1
ATOM 701 N N . THR A 1 90 ? 11.257 -0.147 7.688 1.00 91.50 90 THR A N 1
ATOM 702 C CA . THR A 1 90 ? 12.299 -1.106 8.095 1.00 91.50 90 THR A CA 1
ATOM 703 C C . THR A 1 90 ? 11.764 -2.512 8.376 1.00 91.50 90 THR A C 1
ATOM 705 O O . THR A 1 90 ? 12.551 -3.418 8.651 1.00 91.50 90 THR A O 1
ATOM 708 N N . ARG A 1 91 ? 10.444 -2.728 8.309 1.00 93.75 91 ARG A N 1
ATOM 709 C CA . ARG A 1 91 ? 9.799 -4.018 8.560 1.00 93.75 91 ARG A CA 1
ATOM 710 C C . ARG A 1 91 ? 9.079 -4.496 7.302 1.00 93.75 91 ARG A C 1
ATOM 712 O O . ARG A 1 91 ? 8.004 -4.022 6.971 1.00 93.75 91 ARG A O 1
ATOM 719 N N . TRP A 1 92 ? 9.645 -5.508 6.656 1.00 90.69 92 TRP A N 1
ATOM 720 C CA . TRP A 1 92 ? 9.222 -5.989 5.336 1.00 90.69 92 TRP A CA 1
ATOM 721 C C . TRP A 1 92 ? 7.727 -6.339 5.190 1.00 90.69 92 TRP A C 1
ATOM 723 O O . TRP A 1 92 ? 7.180 -6.194 4.104 1.00 90.69 92 TRP A O 1
ATOM 733 N N . ASN A 1 93 ? 7.046 -6.767 6.258 1.00 91.00 93 ASN A N 1
ATOM 734 C CA . ASN A 1 93 ? 5.631 -7.147 6.218 1.00 91.00 93 ASN A CA 1
ATOM 735 C C . ASN A 1 93 ? 4.659 -6.045 6.682 1.00 91.00 93 ASN A C 1
ATOM 737 O O . ASN A 1 93 ? 3.450 -6.275 6.709 1.00 91.00 93 ASN A O 1
ATOM 741 N N . SER A 1 94 ? 5.136 -4.856 7.066 1.00 95.38 94 SER A N 1
ATOM 742 C CA . SER A 1 94 ? 4.263 -3.819 7.637 1.00 95.38 94 SER A CA 1
ATOM 743 C C . SER A 1 94 ? 3.244 -3.280 6.642 1.00 95.38 94 SER A C 1
ATOM 745 O O . SER A 1 94 ? 2.100 -3.044 7.025 1.00 95.38 94 SER A O 1
ATOM 747 N N . THR A 1 95 ? 3.639 -3.107 5.376 1.00 94.69 95 THR A N 1
ATOM 748 C CA . THR A 1 95 ? 2.743 -2.589 4.337 1.00 94.69 95 THR A CA 1
ATOM 749 C C . THR A 1 95 ? 1.596 -3.564 4.114 1.00 94.69 95 THR A C 1
ATOM 751 O O . THR A 1 95 ? 0.441 -3.153 4.098 1.00 94.69 95 THR A O 1
ATOM 754 N N . TYR A 1 96 ? 1.904 -4.862 4.039 1.00 92.88 96 TYR A N 1
ATOM 755 C CA . TYR A 1 96 ? 0.900 -5.917 3.945 1.00 92.88 96 TYR A CA 1
ATOM 756 C C . TYR A 1 96 ? -0.083 -5.867 5.121 1.00 92.88 96 TYR A C 1
ATOM 758 O O . TYR A 1 96 ? -1.281 -5.748 4.902 1.00 92.88 96 TYR A O 1
ATOM 766 N N . LEU A 1 97 ? 0.412 -5.857 6.364 1.00 94.12 97 LEU A N 1
ATOM 767 C CA . LEU A 1 97 ? -0.441 -5.832 7.561 1.00 94.12 97 LEU A CA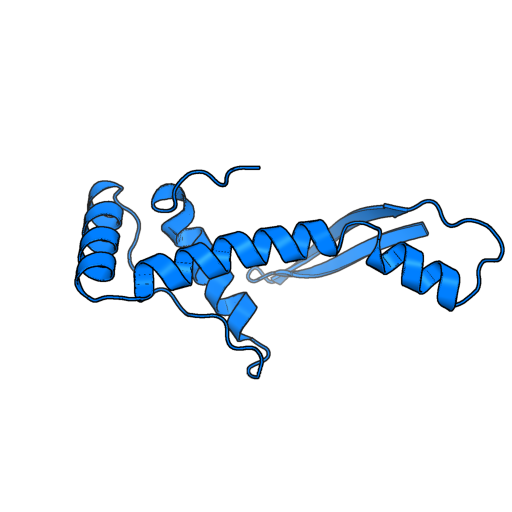 1
ATOM 768 C C . LEU A 1 97 ? -1.309 -4.564 7.653 1.00 94.12 97 LEU A C 1
ATOM 770 O O . LEU A 1 97 ? -2.452 -4.621 8.113 1.00 94.12 97 LEU A O 1
ATOM 774 N N . MET A 1 98 ? -0.777 -3.415 7.217 1.00 96.00 98 MET A N 1
ATOM 775 C CA . MET A 1 98 ? -1.546 -2.174 7.108 1.00 96.00 98 MET A CA 1
ATOM 776 C C . MET A 1 98 ? -2.701 -2.345 6.119 1.00 96.00 98 MET A C 1
ATOM 778 O O . MET A 1 98 ? -3.835 -2.034 6.471 1.00 96.00 98 MET A O 1
ATOM 782 N N . LEU A 1 99 ? -2.430 -2.849 4.912 1.00 94.50 99 LEU A N 1
ATOM 783 C CA . LEU A 1 99 ? -3.442 -3.038 3.867 1.00 94.50 99 LEU A CA 1
ATOM 784 C C . LEU A 1 99 ? -4.486 -4.096 4.258 1.00 94.50 99 LEU A C 1
ATOM 786 O O . LEU A 1 99 ? -5.682 -3.854 4.109 1.00 94.50 99 LEU A O 1
ATOM 790 N N . GLU A 1 100 ? -4.042 -5.217 4.827 1.00 92.56 100 GLU A N 1
ATOM 791 C CA . GLU A 1 100 ? -4.889 -6.305 5.335 1.00 92.56 100 GLU A CA 1
ATOM 792 C C . GLU A 1 100 ? -5.859 -5.810 6.416 1.00 92.56 100 GLU A C 1
ATOM 794 O O . GLU A 1 100 ? -7.004 -6.246 6.497 1.00 92.56 100 GLU A O 1
ATOM 799 N N . THR A 1 101 ? -5.429 -4.866 7.251 1.00 93.69 101 THR A N 1
ATOM 800 C CA . THR A 1 101 ? -6.326 -4.270 8.244 1.00 93.69 101 THR A CA 1
ATOM 801 C C . THR A 1 101 ? -7.193 -3.179 7.618 1.00 93.69 101 THR A C 1
ATOM 803 O O . THR A 1 101 ? -8.390 -3.110 7.884 1.00 93.69 101 THR A O 1
ATOM 806 N N . ALA A 1 102 ? -6.619 -2.331 6.762 1.00 93.56 102 ALA A N 1
ATOM 807 C CA . ALA A 1 102 ? -7.315 -1.219 6.121 1.00 93.56 102 ALA A CA 1
ATOM 808 C C . ALA A 1 102 ? -8.513 -1.683 5.277 1.00 93.56 102 ALA A C 1
ATOM 810 O O . ALA A 1 102 ? -9.552 -1.025 5.291 1.00 93.56 102 ALA A O 1
ATOM 811 N N . ILE A 1 103 ? -8.413 -2.828 4.594 1.00 92.12 103 ILE A N 1
ATOM 812 C CA . ILE A 1 103 ? -9.508 -3.356 3.766 1.00 92.12 103 ILE A CA 1
ATOM 813 C C . ILE A 1 103 ? -10.764 -3.700 4.582 1.00 92.12 103 ILE A C 1
ATOM 815 O O . ILE A 1 103 ? -11.876 -3.505 4.093 1.00 92.12 103 ILE A O 1
ATOM 819 N N . ILE A 1 104 ? -10.602 -4.135 5.839 1.00 91.50 104 ILE A N 1
ATOM 820 C CA . ILE A 1 104 ? -11.716 -4.424 6.758 1.00 91.50 104 ILE A CA 1
ATOM 821 C C . ILE A 1 104 ? -12.504 -3.141 7.047 1.00 91.50 104 ILE A C 1
ATOM 823 O O . ILE A 1 104 ? -13.726 -3.165 7.143 1.00 91.50 104 ILE A O 1
ATOM 827 N N . TYR A 1 105 ? -11.805 -2.008 7.127 1.00 92.50 105 TYR A N 1
ATOM 828 C CA . TYR A 1 105 ? -12.364 -0.697 7.455 1.00 92.50 105 TYR A CA 1
ATOM 829 C C . TYR A 1 105 ? -12.577 0.207 6.235 1.00 92.50 105 TYR A C 1
ATOM 831 O O . TYR A 1 105 ? -12.709 1.421 6.394 1.00 92.50 105 TYR A O 1
ATOM 839 N N . LYS A 1 106 ? -12.620 -0.354 5.020 1.00 90.81 106 LYS A N 1
ATOM 840 C CA . LYS A 1 106 ? -12.715 0.424 3.772 1.00 90.81 106 LYS A CA 1
ATOM 841 C C . LYS A 1 106 ? -13.871 1.434 3.766 1.00 90.81 106 LYS A C 1
ATOM 843 O O . LYS A 1 106 ? -13.701 2.530 3.249 1.00 90.81 106 LYS A O 1
ATOM 848 N N . ASP A 1 107 ? -14.999 1.085 4.388 1.00 89.31 107 ASP A N 1
ATOM 849 C CA . ASP A 1 107 ? -16.211 1.913 4.425 1.00 89.31 107 ASP A CA 1
ATOM 850 C C . ASP A 1 107 ? -16.136 3.026 5.490 1.00 89.31 107 ASP A C 1
ATOM 852 O O . ASP A 1 107 ? -16.926 3.967 5.469 1.00 89.31 107 ASP A O 1
ATOM 856 N N . VAL A 1 108 ? -15.172 2.941 6.415 1.00 90.56 108 VAL A N 1
ATOM 857 C CA . VAL A 1 108 ? -14.880 3.985 7.412 1.00 90.56 108 VAL A CA 1
ATOM 858 C C . VAL A 1 108 ? -13.969 5.062 6.822 1.00 90.56 108 VAL A C 1
ATOM 860 O O . VAL A 1 108 ? -14.019 6.225 7.234 1.00 90.56 108 VAL A O 1
ATOM 863 N N . PHE A 1 109 ? -13.114 4.698 5.862 1.00 87.12 109 PHE A N 1
ATOM 864 C CA . PHE A 1 109 ? -12.265 5.674 5.196 1.00 87.12 109 PHE A CA 1
ATOM 865 C C . PHE A 1 109 ? -13.094 6.581 4.282 1.00 87.12 109 PHE A C 1
ATOM 867 O O . PHE A 1 109 ? -14.001 6.116 3.591 1.00 87.12 109 PHE A O 1
ATOM 874 N N . PRO A 1 110 ? -12.788 7.891 4.244 1.00 76.25 110 PRO A N 1
ATOM 875 C CA . PRO A 1 110 ? -13.407 8.767 3.264 1.00 76.25 110 PRO A CA 1
ATOM 876 C C . PRO A 1 110 ? -13.093 8.257 1.847 1.00 76.25 110 PRO A C 1
ATOM 878 O O . PRO A 1 110 ? -12.009 7.704 1.632 1.00 76.25 110 PRO A O 1
ATOM 881 N N . PRO A 1 111 ? -13.997 8.469 0.870 1.00 66.50 111 PRO A N 1
ATOM 882 C CA . PRO A 1 111 ? -13.757 8.067 -0.509 1.00 66.50 111 PRO A CA 1
ATOM 883 C C . PRO A 1 111 ? -12.400 8.584 -0.984 1.00 66.50 111 PRO A C 1
ATOM 885 O O . PRO A 1 111 ? -12.105 9.778 -0.854 1.00 66.50 111 PRO A O 1
ATOM 888 N N . LEU A 1 112 ? -11.576 7.683 -1.526 1.00 56.03 112 LEU A N 1
ATOM 889 C CA . LEU A 1 112 ? -10.301 8.054 -2.125 1.00 56.03 112 LEU A CA 1
ATOM 890 C C . LEU A 1 112 ? -10.594 9.065 -3.235 1.00 56.03 112 LEU A C 1
ATOM 892 O O . LEU A 1 112 ? -11.259 8.738 -4.216 1.00 56.03 112 LEU A O 1
ATOM 896 N N . LYS A 1 113 ? -10.121 10.305 -3.074 1.00 49.47 113 LYS A N 1
ATOM 897 C CA . LYS A 1 113 ? -10.106 11.265 -4.179 1.00 49.47 113 LYS A CA 1
ATOM 898 C C . LYS A 1 113 ? -9.112 10.721 -5.204 1.00 49.47 113 LYS A C 1
ATOM 900 O O . LYS A 1 113 ? -7.902 10.723 -4.951 1.00 49.47 113 LYS A O 1
ATOM 905 N N . VAL A 1 114 ? -9.640 10.132 -6.275 1.00 43.62 114 VAL A N 1
ATOM 906 C CA . VAL A 1 114 ? -8.875 9.713 -7.454 1.00 43.62 114 VAL A CA 1
ATOM 907 C C . VAL A 1 114 ? -8.538 10.952 -8.256 1.00 43.62 114 VAL A C 1
ATOM 909 O O . VAL A 1 114 ? -9.473 11.741 -8.518 1.00 43.62 114 VAL A O 1
#

Organism: NCBI:txid2727402

Foldseek 3Di:
DWDWDWDQDPVRDTDIGTPDDWDQDPPPDPVSVVVRVVPVCPVVVVVVLVLLLVQLCVQPVDPVSVVVLVVLCVVVVQDCPDDQFHADPVDPCRSVVNVVNSVSSVVSGDPPPD

InterPro domains:
  IPR012337 Ribonuclease H-like superfamily [SSF53098] (1-110)
  IPR052035 Zinc finger BED domain-containing [PTHR46481] (39-112)

Secondary structure (DSSP, 8-state):
-EEEEEEE-TTS-EEEEEEEE---PSS--HHHHHHHHIIIIIHHHHHHHHHHHHHHHHHHSSHHHHHHHHHHHHHTT----S------TTSTTHHHHHHHHHHHTTTTSPP---

Radius of gyration: 18.06 Å; chains: 1; bounding box: 41×33×50 Å

pLDDT: mean 88.8, std 9.03, range [43.62, 97.19]

Sequence (114 aa):
MAVTAHFIDDDWILQNCILRFAYVPAPHTTEVLADTLAEDGMDIIGSSIEKIRDSVVYWTGSPGRVEKFEETAKQLHVNCTKKLSLDCKTRWNSTYLMLETAIIYKDVFPPLKV